Protein AF-A0A496S9P4-F1 (afdb_monomer_lite)

Sequence (77 aa):
MEVYKMSCRENLTKPKYGVKAKYNVWVPMRDGVRLSADVYMPDKEGKYPVILIRTYYGKHKMDLSNEEWGEFITYFV

Foldseek 3Di:
DDDPPPPPPPDDDDDPFDKDKDFQDWDADPVRATAGDMDIDGPDDDDDDDDDDDDLQDPDPVCNPDPVNPVVSVPRD

Radius of gyration: 17.62 Å; chains: 1; bounding box: 37×47×39 Å

pLDDT: mean 76.69, std 19.34, range [36.81, 97.94]

Secondary structure (DSSP, 8-state):
-------TTTTPPPP-S-EEEEEEEEEE-TTS-EEEEEEEEESS-S---------SS-SSGGGSS-GGGHHHHHHH-

Structure (mmCIF, N/CA/C/O backbone):
data_AF-A0A496S9P4-F1
#
_entry.id   AF-A0A496S9P4-F1
#
loop_
_atom_site.group_PDB
_atom_site.id
_atom_site.type_symbol
_atom_site.label_atom_id
_atom_site.label_alt_id
_atom_site.label_comp_id
_atom_site.label_asym_id
_atom_site.label_entity_id
_atom_site.label_seq_id
_atom_site.pdbx_PDB_ins_code
_atom_site.Cartn_x
_atom_site.Cartn_y
_atom_site.Cartn_z
_atom_site.occupancy
_atom_site.B_iso_or_equiv
_atom_site.auth_seq_id
_atom_site.auth_comp_id
_atom_site.auth_asym_id
_atom_site.auth_atom_id
_atom_site.pdbx_PDB_model_num
ATOM 1 N N . MET A 1 1 ? -0.731 39.569 12.441 1.00 36.81 1 MET A N 1
ATOM 2 C CA . MET A 1 1 ? -2.181 39.282 12.374 1.00 36.81 1 MET A CA 1
ATOM 3 C C . MET A 1 1 ? -2.383 38.202 11.311 1.00 36.81 1 MET A C 1
ATOM 5 O O . MET A 1 1 ? -2.936 3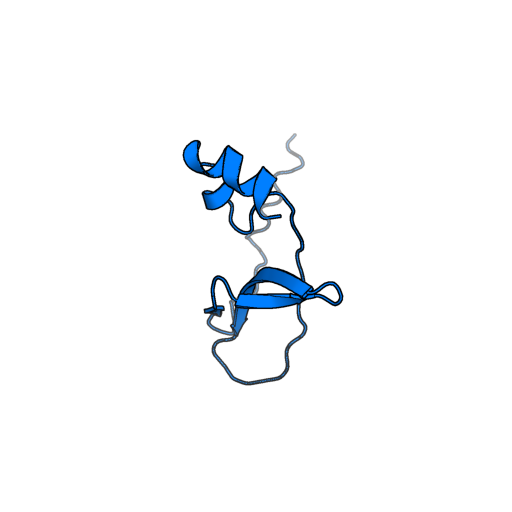8.459 10.257 1.00 36.81 1 MET A O 1
ATOM 9 N N . GLU A 1 2 ? -1.642 37.099 11.388 1.00 43.28 2 GLU A N 1
ATOM 10 C CA . GLU A 1 2 ? -1.978 35.874 12.145 1.00 43.28 2 GLU A CA 1
ATOM 11 C C . GLU A 1 2 ? -3.326 35.263 11.725 1.00 43.28 2 GLU A C 1
ATOM 13 O O . GLU A 1 2 ? -4.225 35.047 12.529 1.00 43.28 2 GLU A O 1
ATOM 18 N N . VAL A 1 3 ? -3.472 35.011 10.427 1.00 50.12 3 VAL A N 1
ATOM 19 C CA . VAL A 1 3 ? -4.525 34.161 9.867 1.00 50.12 3 VAL A CA 1
ATOM 20 C C . VAL A 1 3 ? -3.782 33.052 9.118 1.00 50.12 3 VAL A C 1
ATOM 22 O O . VAL A 1 3 ? -2.848 33.367 8.389 1.00 50.12 3 VAL A O 1
ATOM 25 N N . TYR A 1 4 ? -4.159 31.784 9.320 1.00 48.34 4 TYR A N 1
ATOM 26 C CA . TYR A 1 4 ? -3.553 30.544 8.772 1.00 48.34 4 TYR A CA 1
ATOM 27 C C . TYR A 1 4 ? -2.553 29.749 9.633 1.00 48.34 4 TYR A C 1
ATOM 29 O O . TYR A 1 4 ? -1.668 29.074 9.113 1.00 48.34 4 TYR A O 1
ATOM 37 N N . LYS A 1 5 ? -2.784 29.657 10.945 1.00 50.62 5 LYS A N 1
ATOM 38 C CA . LYS A 1 5 ? -2.423 28.441 11.701 1.00 50.62 5 LYS A CA 1
ATOM 39 C C . LYS A 1 5 ? -3.682 27.736 12.194 1.00 50.62 5 LYS A C 1
ATOM 41 O O . LYS A 1 5 ? -3.923 27.623 13.388 1.00 50.62 5 LYS A O 1
ATOM 46 N N . MET A 1 6 ? -4.505 27.263 11.258 1.00 45.69 6 MET A N 1
ATOM 47 C CA . MET A 1 6 ? -5.528 26.275 11.594 1.00 45.69 6 MET A CA 1
ATOM 48 C C . MET A 1 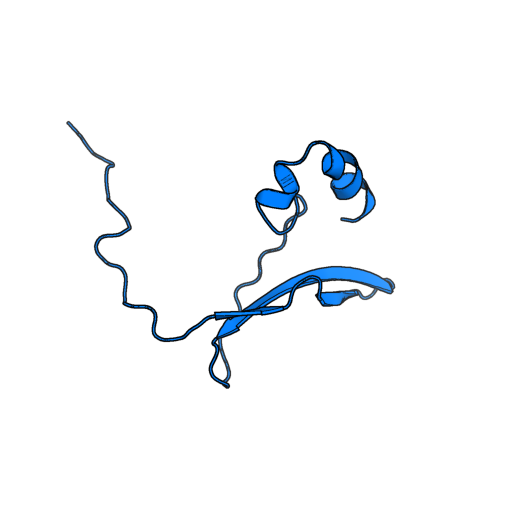6 ? -4.799 24.947 11.825 1.00 45.69 6 MET A C 1
ATOM 50 O O . MET A 1 6 ? -4.381 24.280 10.879 1.00 45.69 6 MET A O 1
ATOM 54 N N . SER A 1 7 ? -4.561 24.601 13.087 1.00 56.53 7 SER A N 1
ATOM 55 C CA . SER A 1 7 ? -4.003 23.308 13.478 1.00 56.53 7 SER A CA 1
ATOM 56 C C . SER A 1 7 ? -5.024 22.219 13.132 1.00 56.53 7 SER A C 1
ATOM 58 O O . SER A 1 7 ? -5.925 21.923 13.913 1.00 56.53 7 SER A O 1
ATOM 60 N N . CYS A 1 8 ? -4.904 21.597 11.952 1.00 54.09 8 CYS A N 1
ATOM 61 C CA . CYS A 1 8 ? -5.793 20.520 11.476 1.00 54.09 8 CYS A CA 1
ATOM 62 C C . CYS A 1 8 ? -5.867 19.292 12.413 1.00 54.09 8 CYS A C 1
ATOM 64 O O . CYS A 1 8 ? -6.582 18.336 12.126 1.00 54.09 8 CYS A O 1
ATOM 66 N N . ARG A 1 9 ? -5.112 19.284 13.518 1.00 61.03 9 ARG A N 1
ATOM 67 C CA . ARG A 1 9 ? -5.072 18.200 14.501 1.00 61.03 9 ARG A CA 1
ATOM 68 C C . ARG A 1 9 ? -6.117 18.309 15.611 1.00 61.03 9 ARG A C 1
ATOM 70 O O . ARG A 1 9 ? -6.352 17.306 16.274 1.00 61.03 9 ARG A O 1
ATOM 77 N N . GLU A 1 10 ? -6.744 19.464 15.819 1.00 67.31 10 GLU A N 1
ATOM 78 C CA . GLU A 1 10 ? -7.573 19.687 17.018 1.00 67.31 10 GLU A CA 1
ATOM 79 C C . GLU A 1 10 ? -8.949 18.997 16.974 1.00 67.31 10 GLU A C 1
ATOM 81 O O . GLU A 1 10 ? -9.515 18.715 18.024 1.00 67.31 10 GLU A O 1
ATOM 86 N N . ASN A 1 11 ? -9.450 18.622 15.788 1.00 73.75 11 ASN A N 1
ATOM 87 C CA . ASN A 1 11 ? -10.761 17.974 15.608 1.00 73.75 11 ASN A CA 1
ATOM 88 C C . ASN A 1 11 ? -10.673 16.594 14.929 1.00 73.75 11 ASN A C 1
ATOM 90 O O . ASN A 1 11 ? -11.455 16.274 14.034 1.00 73.75 11 ASN A O 1
ATOM 94 N N . LEU A 1 12 ? -9.701 15.765 15.316 1.00 79.25 12 LEU A N 1
ATOM 95 C CA . LEU A 1 12 ? -9.577 14.410 14.775 1.00 79.25 12 LEU A CA 1
ATOM 96 C C . LEU A 1 12 ? -10.418 13.412 15.579 1.00 79.25 12 LEU A C 1
ATOM 98 O O . LEU A 1 12 ? -10.260 13.261 16.791 1.00 79.25 12 LEU A O 1
ATOM 102 N N . THR A 1 13 ? -11.286 12.673 14.890 1.00 84.44 13 THR A N 1
ATOM 103 C CA . THR A 1 13 ? -11.950 11.505 15.476 1.00 84.44 13 THR A CA 1
ATOM 104 C C . THR A 1 13 ? -10.912 10.447 15.834 1.00 84.44 13 THR A C 1
ATOM 106 O O . THR A 1 13 ? -9.996 10.187 15.051 1.00 84.44 13 THR A O 1
ATOM 109 N N . LYS A 1 14 ? -11.072 9.793 16.989 1.00 85.62 14 LYS A N 1
ATOM 110 C CA . LYS A 1 14 ? -10.177 8.701 17.393 1.00 85.62 14 LYS A CA 1
ATOM 111 C C . LYS A 1 14 ? -10.230 7.566 16.354 1.00 85.62 14 LYS A C 1
ATOM 113 O O . LYS A 1 14 ? -11.331 7.210 15.923 1.00 85.62 14 LYS A O 1
ATOM 118 N N . PRO A 1 15 ? -9.083 6.989 15.946 1.00 85.81 15 PRO A N 1
ATOM 119 C CA . PRO A 1 15 ? -9.070 5.876 15.004 1.00 85.81 15 PRO A CA 1
ATOM 120 C C . PRO A 1 15 ? -9.821 4.683 15.604 1.00 85.81 15 PRO A C 1
ATOM 122 O O . PRO A 1 15 ? -9.548 4.265 16.727 1.00 85.81 15 PRO A O 1
ATOM 125 N N . LYS A 1 16 ? -10.798 4.157 14.861 1.00 88.81 16 LYS A N 1
ATOM 126 C CA . LYS A 1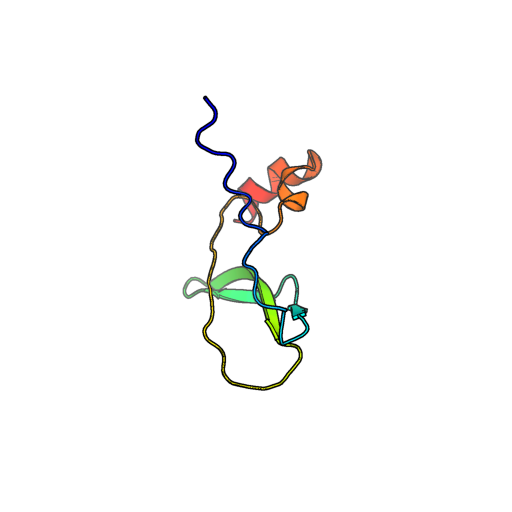 16 ? -11.666 3.056 15.313 1.00 88.81 16 LYS A CA 1
ATOM 127 C C . LYS A 1 16 ? -11.071 1.666 15.058 1.00 88.81 16 LYS A C 1
ATOM 129 O O . LYS A 1 16 ? -11.461 0.713 15.724 1.00 88.81 16 LYS A O 1
ATOM 134 N N . TYR A 1 17 ? -10.169 1.552 14.087 1.00 93.12 17 TYR A N 1
ATOM 135 C CA . TYR A 1 17 ? -9.595 0.288 13.623 1.00 93.12 17 TYR A CA 1
ATOM 136 C C . TYR A 1 17 ? -8.072 0.398 13.565 1.00 93.12 17 TYR A C 1
ATOM 138 O O . TYR A 1 17 ? -7.547 1.487 13.308 1.00 93.12 17 TYR A O 1
ATOM 146 N N . GLY A 1 18 ? -7.374 -0.719 13.762 1.00 93.44 18 GLY A N 1
ATOM 147 C CA . GLY A 1 18 ? -5.973 -0.842 13.371 1.00 93.44 18 GLY A CA 1
ATOM 148 C C . GLY A 1 18 ? -5.830 -0.932 11.849 1.00 93.44 18 GLY A C 1
ATOM 149 O O . GLY A 1 18 ? -6.817 -1.073 11.122 1.00 93.44 18 GLY A O 1
ATOM 150 N N . VAL A 1 19 ? -4.594 -0.856 11.354 1.00 93.81 19 VAL A N 1
ATOM 151 C CA . VAL A 1 19 ? -4.286 -0.924 9.916 1.00 93.81 19 VAL A CA 1
ATOM 152 C C . VAL A 1 19 ? -3.391 -2.125 9.636 1.00 93.81 19 VAL A C 1
ATOM 154 O O . VAL A 1 19 ? -2.353 -2.301 10.270 1.00 93.81 19 VAL A O 1
ATOM 157 N N . LYS A 1 20 ? -3.778 -2.935 8.653 1.00 94.69 20 LYS A N 1
ATOM 158 C CA . LYS A 1 20 ? -2.958 -3.983 8.041 1.00 94.69 20 LYS A CA 1
ATOM 159 C C . LYS A 1 20 ? -2.474 -3.494 6.682 1.00 94.69 20 LYS A C 1
ATOM 161 O O . LYS A 1 20 ? -3.254 -2.920 5.924 1.00 94.69 20 LYS A O 1
ATOM 166 N N . ALA A 1 21 ? -1.210 -3.752 6.365 1.00 93.00 21 ALA A N 1
ATOM 167 C CA . ALA A 1 21 ? -0.610 -3.391 5.087 1.00 93.00 21 ALA A CA 1
ATOM 168 C C . ALA A 1 21 ? -0.142 -4.644 4.339 1.00 93.00 21 ALA A C 1
ATOM 170 O O . ALA A 1 21 ? 0.431 -5.557 4.935 1.00 93.00 21 ALA A O 1
ATOM 171 N N . LYS A 1 22 ? -0.384 -4.678 3.030 1.00 92.25 22 LYS A N 1
ATOM 172 C CA . LYS A 1 22 ? 0.214 -5.636 2.097 1.00 92.25 22 LYS A CA 1
ATOM 173 C C . LYS A 1 22 ? 1.042 -4.853 1.095 1.00 92.25 22 LYS A C 1
ATOM 175 O O . LYS A 1 22 ? 0.486 -4.021 0.385 1.00 92.25 22 LYS A O 1
ATOM 180 N N . TYR A 1 23 ? 2.337 -5.129 1.054 1.00 87.88 23 TYR A N 1
ATOM 181 C CA . TYR A 1 23 ? 3.272 -4.404 0.205 1.00 87.88 23 TYR A CA 1
ATOM 182 C C . TYR A 1 23 ? 3.543 -5.149 -1.100 1.00 87.88 23 TYR A C 1
ATOM 184 O O . TYR A 1 23 ? 3.530 -6.381 -1.121 1.00 87.88 23 TYR A O 1
ATOM 192 N N . ASN A 1 24 ? 3.839 -4.400 -2.162 1.00 87.88 24 ASN A N 1
ATOM 193 C CA . ASN A 1 24 ? 4.267 -4.926 -3.464 1.00 87.88 24 ASN A CA 1
ATOM 194 C C . ASN A 1 24 ? 3.299 -5.956 -4.073 1.00 87.88 24 ASN A C 1
ATOM 196 O O . ASN A 1 24 ? 3.709 -6.955 -4.665 1.00 87.88 24 ASN A O 1
ATOM 200 N N . VAL A 1 25 ? 1.997 -5.717 -3.935 1.00 92.38 25 VAL A N 1
ATOM 201 C CA . VAL A 1 25 ? 0.965 -6.540 -4.563 1.00 92.38 25 VAL A CA 1
ATOM 202 C C . VAL A 1 25 ? 1.007 -6.317 -6.073 1.00 92.38 25 VAL A C 1
ATOM 204 O O . VAL A 1 25 ? 0.846 -5.192 -6.541 1.00 92.38 25 VAL A O 1
ATOM 207 N N . TRP A 1 26 ? 1.200 -7.392 -6.838 1.00 92.50 26 TRP A N 1
ATOM 208 C CA . TRP A 1 26 ? 1.164 -7.346 -8.298 1.00 92.50 26 TRP A CA 1
ATOM 209 C C . TRP A 1 26 ? -0.271 -7.265 -8.812 1.00 92.50 26 TRP A C 1
ATOM 211 O O . TRP A 1 26 ? -1.073 -8.173 -8.586 1.00 92.50 26 TRP A O 1
ATOM 221 N N . VAL A 1 27 ? -0.574 -6.206 -9.556 1.00 94.25 27 VAL A N 1
ATOM 222 C CA . VAL A 1 27 ? -1.869 -5.996 -10.204 1.00 94.25 27 VAL A CA 1
ATOM 223 C C . VAL A 1 27 ? -1.696 -6.172 -11.717 1.00 94.25 27 VAL A C 1
ATOM 225 O O . VAL A 1 27 ? -1.005 -5.361 -12.338 1.00 94.25 27 VAL A O 1
ATOM 228 N N . PRO A 1 28 ? -2.276 -7.223 -12.328 1.00 96.06 28 PRO A N 1
ATOM 229 C CA . PRO A 1 28 ? -2.161 -7.457 -13.763 1.00 96.06 28 PRO A CA 1
ATOM 230 C C . PRO A 1 28 ? -3.039 -6.479 -14.546 1.00 96.06 28 PRO A C 1
ATOM 232 O O . PRO A 1 28 ? -4.234 -6.349 -14.276 1.00 96.06 28 PRO A O 1
ATOM 235 N N . MET A 1 29 ? -2.445 -5.809 -15.526 1.00 96.56 29 MET A N 1
ATOM 236 C CA . MET A 1 29 ? -3.129 -4.919 -16.458 1.00 96.56 29 MET A CA 1
ATOM 237 C C . MET A 1 29 ? -3.557 -5.672 -17.725 1.00 96.56 29 MET A C 1
ATOM 239 O O . MET A 1 29 ? -3.134 -6.797 -17.991 1.00 96.56 29 MET A O 1
ATOM 243 N N . ARG A 1 30 ? -4.429 -5.045 -18.521 1.00 97.94 30 ARG A N 1
ATOM 244 C CA . ARG A 1 30 ? -4.980 -5.625 -19.761 1.00 97.94 30 ARG A CA 1
ATOM 245 C C . ARG A 1 30 ? -3.913 -5.909 -20.826 1.00 97.94 30 ARG A C 1
ATOM 247 O O . ARG A 1 30 ? -4.103 -6.801 -21.641 1.00 97.94 30 ARG A O 1
ATOM 254 N N . ASP A 1 31 ? -2.834 -5.140 -20.830 1.00 95.25 31 ASP A N 1
ATOM 255 C CA . ASP A 1 31 ? -1.690 -5.267 -21.740 1.00 95.25 31 ASP A CA 1
ATOM 256 C C . ASP A 1 31 ? -0.652 -6.305 -21.275 1.00 95.25 31 ASP A C 1
ATOM 258 O O . ASP A 1 31 ? 0.347 -6.526 -21.952 1.00 95.25 31 ASP A O 1
ATOM 262 N N . GLY A 1 32 ? -0.885 -6.962 -20.135 1.00 94.81 32 GLY A N 1
ATOM 263 C CA . GLY A 1 32 ? 0.027 -7.950 -19.563 1.00 94.81 32 GLY A CA 1
ATOM 264 C C . GLY A 1 32 ? 1.105 -7.365 -18.648 1.00 94.81 32 GLY A C 1
ATOM 265 O O . GLY A 1 32 ? 1.799 -8.138 -17.983 1.00 94.81 32 GLY A O 1
ATOM 266 N N . VAL A 1 33 ? 1.219 -6.036 -18.534 1.00 93.38 33 VAL A N 1
ATOM 267 C CA . VAL A 1 33 ? 2.112 -5.394 -17.558 1.00 93.38 33 VAL A CA 1
ATOM 268 C C . VAL A 1 33 ? 1.580 -5.632 -16.142 1.00 93.38 33 VAL A C 1
ATOM 270 O O . VAL A 1 33 ? 0.372 -5.735 -15.910 1.00 93.38 33 VAL A O 1
ATOM 273 N N . ARG A 1 34 ? 2.481 -5.744 -15.161 1.00 92.31 34 ARG A N 1
ATOM 274 C CA . ARG A 1 34 ? 2.124 -5.876 -13.743 1.00 92.31 34 ARG A CA 1
ATOM 275 C C . ARG A 1 34 ? 2.542 -4.622 -12.992 1.00 92.31 34 ARG A C 1
ATOM 277 O O . ARG A 1 34 ? 3.728 -4.332 -12.906 1.00 92.31 34 ARG A O 1
ATOM 284 N N . LEU A 1 35 ? 1.572 -3.922 -12.412 1.00 90.50 35 LEU A N 1
ATOM 285 C CA . LEU A 1 35 ? 1.835 -2.768 -11.555 1.00 90.50 35 LEU A CA 1
ATOM 286 C C . LEU A 1 35 ? 2.001 -3.211 -10.103 1.00 90.50 35 LEU A C 1
ATOM 288 O O . LEU A 1 35 ? 1.306 -4.115 -9.638 1.00 90.50 35 LEU A O 1
ATOM 292 N N . SER A 1 36 ? 2.908 -2.560 -9.385 1.00 90.25 36 SER A N 1
ATOM 293 C CA . SER A 1 36 ? 3.107 -2.768 -7.951 1.00 90.25 36 SER A CA 1
ATOM 294 C C . SER A 1 36 ? 2.189 -1.841 -7.152 1.00 90.25 36 SER A C 1
ATOM 296 O O . SER A 1 36 ? 2.184 -0.632 -7.381 1.00 90.25 36 SER A O 1
ATOM 298 N N . ALA A 1 37 ? 1.429 -2.388 -6.205 1.00 92.00 37 ALA A N 1
ATOM 299 C CA . ALA A 1 37 ? 0.547 -1.624 -5.327 1.00 92.00 37 ALA A CA 1
ATOM 300 C C . ALA A 1 37 ? 0.741 -1.999 -3.856 1.00 92.00 37 ALA A C 1
ATOM 302 O O . ALA A 1 37 ? 0.920 -3.170 -3.519 1.00 92.00 37 ALA A O 1
ATOM 303 N N . ASP A 1 38 ? 0.621 -1.005 -2.979 1.00 91.94 38 ASP A N 1
ATOM 304 C CA . ASP A 1 38 ? 0.504 -1.228 -1.541 1.00 91.94 38 ASP A CA 1
ATOM 305 C C . ASP A 1 38 ? -0.958 -1.088 -1.127 1.00 91.94 38 ASP A C 1
ATOM 307 O O . ASP A 1 38 ? -1.649 -0.144 -1.516 1.00 91.94 38 ASP A O 1
ATOM 311 N N . VAL A 1 39 ? -1.446 -2.051 -0.348 1.00 93.81 39 VAL A N 1
ATOM 312 C CA . VAL A 1 39 ? -2.847 -2.121 0.069 1.00 93.81 39 VAL A CA 1
ATOM 313 C C . VAL A 1 39 ? -2.928 -1.993 1.579 1.00 93.81 39 VAL A C 1
ATOM 315 O O . VAL A 1 39 ? -2.498 -2.884 2.312 1.00 93.81 39 VAL A O 1
ATOM 318 N N . TYR A 1 40 ? -3.537 -0.903 2.033 1.00 94.06 40 TYR A N 1
ATOM 319 C CA . TYR A 1 40 ? -3.833 -0.645 3.437 1.00 94.06 40 TYR A CA 1
ATOM 320 C C . TYR A 1 40 ? -5.308 -0.933 3.702 1.00 94.06 40 TYR A C 1
ATOM 322 O O . TYR A 1 40 ? -6.183 -0.423 3.004 1.00 94.06 40 TYR A O 1
ATOM 330 N N . MET A 1 41 ? -5.594 -1.754 4.707 1.00 95.00 41 MET A N 1
ATOM 331 C CA . MET A 1 41 ? -6.955 -2.153 5.065 1.00 95.00 41 MET A CA 1
ATOM 332 C C . MET A 1 41 ? -7.147 -2.158 6.583 1.00 95.00 41 MET A C 1
ATOM 334 O O . MET A 1 41 ? -6.169 -2.340 7.313 1.00 95.00 41 MET A O 1
ATOM 338 N N . PRO A 1 42 ? -8.383 -1.987 7.080 1.00 96.25 42 PRO A N 1
ATOM 339 C CA . PRO A 1 42 ? -8.680 -2.182 8.492 1.00 96.25 42 PRO A CA 1
ATOM 340 C C . PRO A 1 42 ? -8.261 -3.575 8.978 1.00 96.25 42 PRO A C 1
ATOM 342 O O . PRO A 1 42 ? -8.287 -4.556 8.234 1.00 96.25 42 PRO A O 1
ATOM 345 N N . ASP A 1 43 ? -7.881 -3.673 10.246 1.00 94.75 43 ASP A N 1
ATOM 346 C CA . ASP A 1 43 ? -7.533 -4.939 10.892 1.00 94.75 43 ASP A CA 1
ATOM 347 C C . ASP A 1 43 ? -8.722 -5.894 11.076 1.00 94.75 43 ASP A C 1
ATOM 349 O O . ASP A 1 43 ? -8.519 -7.108 11.195 1.00 94.75 43 ASP A O 1
ATOM 353 N N . LYS A 1 44 ? -9.944 -5.360 11.041 1.00 95.38 44 LYS A N 1
ATOM 354 C CA . LYS A 1 44 ? -11.207 -6.095 11.108 1.00 95.38 44 LYS A CA 1
ATOM 355 C C . LYS A 1 44 ? -11.760 -6.418 9.716 1.00 95.38 44 LYS A C 1
ATOM 357 O O . LYS A 1 44 ? -11.706 -5.596 8.806 1.00 95.38 44 LYS A O 1
ATOM 362 N N . GLU A 1 45 ? -12.341 -7.606 9.570 1.00 94.19 45 GLU A N 1
ATOM 363 C CA . GLU A 1 45 ? -13.032 -8.010 8.343 1.00 94.19 45 GLU A CA 1
ATOM 364 C C . GLU A 1 45 ? -14.311 -7.194 8.104 1.00 94.19 45 GLU A C 1
ATOM 366 O O . GLU A 1 45 ? -15.043 -6.850 9.037 1.00 94.19 45 GLU A O 1
ATOM 371 N N . GLY A 1 46 ? -14.595 -6.899 6.834 1.00 93.62 46 GLY A N 1
ATOM 372 C CA . GLY A 1 46 ? -15.770 -6.138 6.425 1.00 93.62 46 GLY A CA 1
ATOM 373 C C . GLY A 1 46 ? -15.647 -5.576 5.012 1.00 93.62 46 GLY A C 1
ATOM 374 O O . GLY A 1 46 ? -14.620 -5.722 4.349 1.00 93.62 46 GLY A O 1
ATOM 375 N N . LYS A 1 47 ? -16.712 -4.914 4.549 1.00 95.38 47 LYS A N 1
ATOM 376 C CA . LYS A 1 47 ? -16.702 -4.132 3.307 1.00 95.38 47 LYS A CA 1
ATOM 377 C C . LYS A 1 47 ? -16.462 -2.667 3.651 1.00 95.38 47 LYS A C 1
ATOM 379 O O . LYS A 1 47 ? -17.202 -2.095 4.449 1.00 95.38 47 LYS A O 1
ATOM 384 N N . TYR A 1 48 ? -15.452 -2.075 3.028 1.00 94.50 48 TYR A N 1
ATOM 385 C CA . TYR A 1 48 ? -15.046 -0.693 3.258 1.00 94.50 48 TYR A CA 1
ATOM 386 C C . TYR A 1 48 ? -14.940 0.047 1.922 1.00 94.50 48 TYR A C 1
ATOM 388 O O . TYR A 1 48 ? -14.602 -0.579 0.914 1.00 94.50 48 TYR A O 1
ATOM 396 N N . PRO A 1 49 ? -15.214 1.362 1.888 1.00 95.69 49 PRO A N 1
ATOM 397 C CA . PRO A 1 49 ? -14.869 2.171 0.730 1.00 95.69 49 PRO A CA 1
ATOM 398 C C . PRO A 1 49 ? -13.348 2.177 0.536 1.00 95.69 49 PRO A C 1
ATOM 400 O O . PRO A 1 49 ? -12.588 2.134 1.505 1.00 95.69 49 PRO A O 1
ATOM 403 N N . VAL A 1 50 ? -12.911 2.241 -0.719 1.00 95.31 50 VAL A N 1
ATOM 404 C CA . VAL A 1 50 ? -11.491 2.245 -1.083 1.00 95.31 50 VAL A CA 1
ATOM 405 C C . VAL A 1 50 ? -11.109 3.621 -1.602 1.00 95.31 50 VAL A C 1
ATOM 407 O O . VAL A 1 50 ? -11.795 4.186 -2.452 1.00 95.31 50 VAL A O 1
ATOM 410 N N . ILE A 1 51 ? -9.988 4.136 -1.103 1.00 94.75 51 ILE A N 1
ATOM 411 C CA . ILE A 1 51 ? -9.318 5.307 -1.661 1.00 94.75 51 ILE A CA 1
ATOM 412 C C . ILE A 1 51 ? -8.162 4.790 -2.511 1.00 94.75 51 ILE A C 1
ATOM 414 O O . ILE A 1 51 ? -7.322 4.038 -2.021 1.00 94.75 51 ILE A O 1
ATOM 418 N N . LEU A 1 52 ? -8.132 5.184 -3.781 1.00 93.75 52 LEU A N 1
ATOM 419 C CA . LEU A 1 52 ? -7.078 4.807 -4.713 1.00 93.75 52 LEU A CA 1
ATOM 420 C C . LEU A 1 52 ? -6.187 6.011 -4.995 1.00 93.75 52 LEU A C 1
ATOM 422 O O . LEU A 1 52 ? -6.669 7.068 -5.397 1.00 93.75 52 LEU A O 1
ATOM 426 N N . ILE A 1 53 ? -4.883 5.813 -4.842 1.00 90.44 53 ILE A N 1
ATOM 427 C CA . ILE A 1 53 ? -3.862 6.770 -5.254 1.00 90.44 53 ILE A CA 1
ATOM 428 C C . ILE A 1 53 ? -3.003 6.080 -6.305 1.00 90.44 53 ILE A C 1
ATOM 430 O O 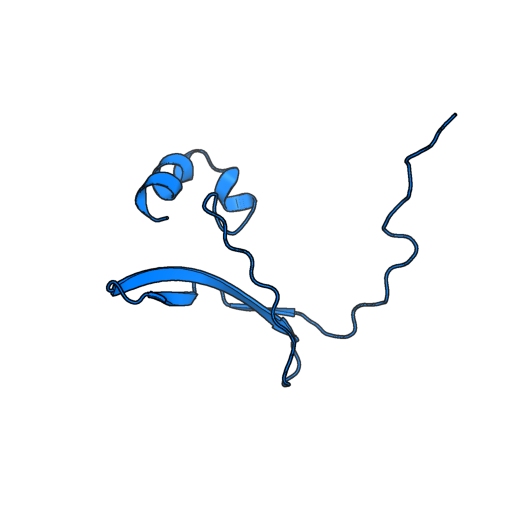. ILE A 1 53 ? -2.530 4.964 -6.101 1.00 90.44 53 ILE A O 1
ATOM 434 N N . ARG A 1 54 ? -2.817 6.749 -7.440 1.00 89.38 54 ARG A N 1
ATOM 435 C CA . ARG A 1 54 ? -1.901 6.329 -8.498 1.00 89.38 54 ARG A CA 1
ATOM 436 C C . ARG A 1 54 ? -0.849 7.410 -8.640 1.00 89.38 54 ARG A C 1
ATOM 438 O O . ARG A 1 54 ? -1.184 8.577 -8.814 1.00 89.38 54 ARG A O 1
ATOM 445 N N . THR A 1 55 ? 0.405 7.014 -8.537 1.00 79.31 55 THR A N 1
ATOM 446 C CA . THR A 1 55 ? 1.555 7.910 -8.567 1.00 79.31 55 THR A CA 1
ATOM 447 C C . THR A 1 55 ? 2.625 7.273 -9.434 1.00 79.31 55 THR A C 1
ATOM 449 O O . THR A 1 55 ? 2.803 6.058 -9.416 1.00 79.31 55 THR A O 1
ATOM 452 N N . TYR A 1 56 ? 3.292 8.112 -10.214 1.00 77.62 56 TYR A N 1
ATOM 453 C CA . TYR A 1 56 ? 4.432 7.767 -11.059 1.00 77.62 56 TYR A CA 1
ATOM 454 C C . TYR A 1 56 ? 5.765 8.067 -10.354 1.00 77.62 56 TYR A C 1
ATOM 456 O O . TYR A 1 56 ? 6.829 7.876 -10.921 1.00 77.62 56 TYR A O 1
ATOM 464 N N . TYR A 1 57 ? 5.705 8.531 -9.104 1.00 74.00 57 TYR A N 1
ATOM 465 C CA . TYR A 1 57 ? 6.844 8.951 -8.294 1.00 74.00 57 TYR A CA 1
ATOM 466 C C . TYR A 1 57 ? 7.008 8.045 -7.073 1.00 74.00 57 TYR A C 1
ATOM 468 O O . TYR A 1 57 ? 7.051 8.510 -5.938 1.00 74.00 57 TYR A O 1
ATOM 476 N N . GLY A 1 58 ? 7.021 6.731 -7.289 1.00 67.81 58 GLY A N 1
ATOM 477 C CA . GLY A 1 58 ? 7.032 5.772 -6.185 1.00 67.81 58 GLY A CA 1
ATOM 478 C C . GLY A 1 58 ? 5.740 5.802 -5.361 1.00 67.81 58 GLY A C 1
ATOM 479 O O . GLY A 1 58 ? 4.909 6.709 -5.472 1.00 67.81 58 GLY A O 1
ATOM 480 N N . LYS A 1 59 ? 5.536 4.765 -4.549 1.00 74.38 59 LYS A N 1
ATOM 481 C CA . LYS A 1 59 ? 4.322 4.592 -3.731 1.00 74.38 59 LYS A CA 1
ATOM 482 C C . LYS A 1 59 ? 4.538 4.984 -2.271 1.00 74.38 59 LYS A C 1
ATOM 484 O O . LYS A 1 59 ? 3.567 5.158 -1.535 1.00 74.38 59 LYS A O 1
ATOM 489 N N . HIS A 1 60 ? 5.786 5.223 -1.875 1.00 70.69 60 HIS A N 1
ATOM 490 C CA . HIS A 1 60 ? 6.150 5.732 -0.565 1.00 70.69 60 HIS A CA 1
ATOM 491 C C . HIS A 1 60 ? 7.144 6.897 -0.668 1.00 70.69 60 HIS A C 1
ATOM 493 O O . HIS A 1 60 ? 8.007 6.926 -1.537 1.00 70.69 60 HIS A O 1
ATOM 499 N N . LYS A 1 61 ? 7.072 7.860 0.264 1.00 63.38 61 LYS A N 1
ATOM 500 C CA . LYS A 1 61 ? 8.017 8.997 0.300 1.00 63.38 61 LYS A CA 1
ATOM 501 C C . LYS A 1 61 ? 9.480 8.551 0.403 1.00 63.38 61 LYS A C 1
ATOM 503 O O . LYS A 1 61 ? 10.352 9.241 -0.105 1.00 63.38 61 LYS A O 1
ATOM 508 N N . MET A 1 62 ? 9.726 7.415 1.055 1.00 62.03 62 MET A N 1
ATOM 509 C CA . MET A 1 62 ? 11.065 6.829 1.184 1.00 62.03 62 MET A CA 1
ATOM 510 C C . MET A 1 62 ? 11.609 6.298 -0.150 1.00 62.03 62 MET A C 1
ATOM 512 O O . MET A 1 62 ? 12.823 6.247 -0.309 1.00 62.03 62 MET A O 1
ATOM 516 N N . ASP A 1 63 ? 10.736 5.978 -1.113 1.00 57.94 63 ASP A N 1
ATOM 517 C CA . ASP A 1 63 ? 11.140 5.559 -2.464 1.00 57.94 63 ASP A CA 1
ATOM 518 C C . ASP A 1 63 ? 11.775 6.728 -3.240 1.00 57.94 63 ASP A C 1
ATOM 520 O O . ASP A 1 63 ? 12.581 6.514 -4.136 1.00 57.94 63 ASP A O 1
ATOM 524 N N . LEU A 1 64 ? 11.421 7.972 -2.889 1.00 57.09 64 LEU A N 1
ATOM 525 C CA . LEU A 1 64 ? 11.854 9.194 -3.577 1.00 57.09 64 LEU A CA 1
ATOM 526 C C . LEU A 1 64 ? 13.116 9.838 -3.004 1.00 57.09 64 LEU A C 1
ATOM 528 O O . LEU A 1 64 ? 13.689 10.720 -3.635 1.00 57.09 64 LEU A O 1
ATOM 532 N N . SER A 1 65 ? 13.514 9.461 -1.790 1.00 56.59 65 SER A N 1
ATOM 533 C CA . SER A 1 65 ? 14.623 10.095 -1.069 1.00 56.59 65 SER A CA 1
ATOM 534 C C . SER A 1 65 ? 15.945 9.334 -1.172 1.00 56.59 65 SER A C 1
ATOM 536 O O . SER A 1 65 ? 16.906 9.724 -0.518 1.00 56.59 65 SER A O 1
ATOM 538 N N . ASN A 1 66 ? 15.990 8.234 -1.924 1.00 55.81 66 ASN A N 1
ATOM 539 C CA . ASN A 1 66 ? 17.198 7.439 -2.116 1.00 55.81 66 ASN A CA 1
ATOM 540 C C . ASN A 1 66 ? 17.739 7.645 -3.543 1.00 55.81 66 ASN A C 1
ATOM 542 O O . ASN A 1 66 ? 17.035 7.367 -4.514 1.00 55.81 66 ASN A O 1
ATOM 546 N N . GLU A 1 67 ? 18.980 8.128 -3.657 1.00 56.06 67 GLU A N 1
ATOM 547 C CA . GLU A 1 67 ? 19.666 8.426 -4.926 1.00 56.06 67 GLU A C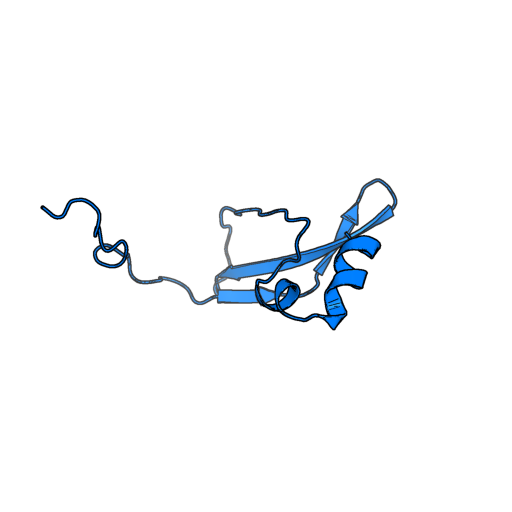A 1
ATOM 548 C C . GLU A 1 67 ? 19.788 7.189 -5.837 1.00 56.06 67 GLU A C 1
ATOM 550 O O . GLU A 1 67 ? 19.752 7.320 -7.058 1.00 56.06 67 GLU A O 1
ATOM 555 N N . GLU A 1 68 ? 19.816 5.981 -5.264 1.00 54.53 68 GLU A N 1
ATOM 556 C CA . GLU A 1 68 ? 19.923 4.716 -6.008 1.00 54.53 68 GLU A CA 1
ATOM 557 C C . GLU A 1 68 ? 18.625 4.306 -6.735 1.00 54.53 68 GLU A C 1
ATOM 559 O O . GLU A 1 68 ? 18.662 3.520 -7.679 1.00 54.53 68 GLU A O 1
ATOM 564 N N . TRP A 1 69 ? 17.463 4.846 -6.341 1.00 50.09 69 TRP A N 1
ATOM 565 C CA . TRP A 1 69 ? 16.159 4.492 -6.931 1.00 50.09 69 TRP A CA 1
ATOM 566 C C . TRP A 1 69 ? 15.688 5.463 -8.022 1.00 50.09 69 TRP A C 1
ATOM 568 O O . TRP A 1 69 ? 14.665 5.209 -8.666 1.00 50.09 69 TRP A O 1
ATOM 578 N N . GLY A 1 70 ? 16.446 6.535 -8.289 1.00 50.50 70 GLY A N 1
ATOM 579 C CA . GLY A 1 70 ? 16.159 7.494 -9.363 1.00 50.50 70 GLY A CA 1
ATOM 580 C C . GLY A 1 70 ? 16.096 6.846 -10.753 1.00 50.50 70 GLY A C 1
ATOM 581 O O . GLY A 1 70 ? 15.242 7.198 -11.568 1.00 50.50 70 GLY A O 1
ATOM 582 N N . GLU A 1 71 ? 16.924 5.828 -11.003 1.00 48.97 71 GLU A N 1
ATOM 583 C CA . GLU A 1 71 ? 16.877 5.062 -12.256 1.00 48.97 71 GLU A CA 1
ATOM 584 C C . GLU A 1 71 ? 15.702 4.069 -12.298 1.00 48.97 71 GLU A C 1
ATOM 586 O O . GLU A 1 71 ? 15.102 3.851 -13.352 1.00 48.97 71 GLU A O 1
ATOM 591 N N . PHE A 1 72 ? 15.292 3.522 -11.150 1.00 47.41 72 PHE A N 1
ATOM 592 C CA . PHE A 1 72 ? 14.232 2.511 -11.069 1.00 47.41 72 PHE A CA 1
ATOM 593 C C . PHE A 1 72 ? 12.829 3.091 -11.318 1.00 47.41 72 PHE A C 1
ATOM 595 O O . PHE A 1 72 ? 11.995 2.444 -11.953 1.00 47.41 72 PHE A O 1
ATOM 602 N N . ILE A 1 73 ? 12.578 4.332 -10.880 1.00 50.56 73 ILE A N 1
ATOM 603 C CA . ILE A 1 73 ? 11.304 5.044 -11.112 1.00 50.56 73 ILE A CA 1
ATOM 604 C C . ILE A 1 73 ? 11.086 5.335 -12.605 1.00 50.56 73 ILE A C 1
ATOM 606 O O . ILE A 1 73 ? 9.946 5.403 -13.055 1.00 50.56 73 ILE A O 1
ATOM 610 N N . THR A 1 74 ? 12.162 5.439 -13.387 1.00 48.75 74 THR A N 1
ATOM 611 C CA . THR A 1 74 ? 12.086 5.679 -14.837 1.00 48.75 74 THR A CA 1
ATOM 612 C C . THR A 1 74 ? 11.847 4.387 -15.629 1.00 48.75 74 THR A C 1
ATOM 614 O O . THR A 1 74 ? 11.352 4.446 -16.751 1.00 48.75 74 THR A O 1
ATOM 617 N N . TYR A 1 75 ? 12.191 3.222 -15.067 1.00 50.69 75 TYR A N 1
ATOM 618 C CA . TYR A 1 75 ? 12.177 1.948 -15.796 1.00 50.69 75 TYR A CA 1
ATOM 619 C C . TYR A 1 75 ? 10.993 1.028 -15.447 1.00 50.69 75 TYR A C 1
ATOM 621 O O . TYR A 1 75 ? 10.655 0.155 -16.244 1.00 50.69 75 TYR A O 1
ATOM 629 N N . PHE A 1 76 ? 10.370 1.191 -14.271 1.00 39.84 76 PHE A N 1
ATOM 630 C CA . PHE A 1 76 ? 9.339 0.260 -13.774 1.00 39.84 76 PHE A CA 1
ATOM 631 C C . PHE A 1 76 ? 8.044 0.908 -13.257 1.00 39.84 76 PHE A C 1
ATOM 63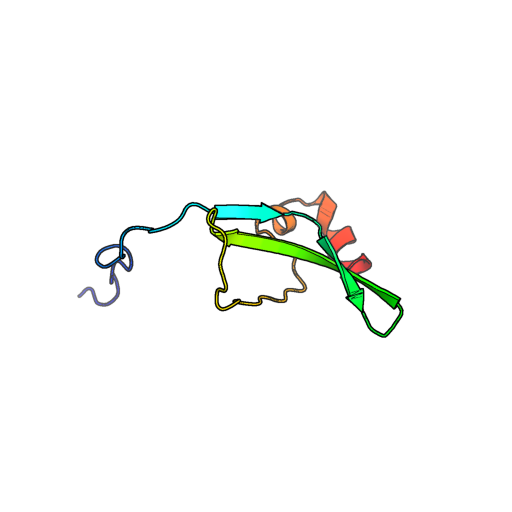3 O O . PHE A 1 76 ? 7.203 0.215 -12.673 1.00 39.84 76 PHE A O 1
ATOM 640 N N . VAL A 1 77 ? 7.861 2.209 -13.500 1.00 47.12 77 VAL A N 1
ATOM 641 C CA . VAL A 1 77 ? 6.515 2.767 -13.722 1.00 47.12 77 VAL A CA 1
ATOM 642 C C . VAL A 1 77 ? 6.143 2.561 -15.182 1.00 47.12 77 VAL A C 1
ATOM 644 O O . VAL A 1 77 ? 7.017 2.801 -16.040 1.00 47.12 77 VAL A O 1
#